Protein AF-A0A9X0H0T3-F1 (afdb_monomer_lite)

Organism: NCBI:txid264455

Secondary structure (DSSP, 8-state):
--HHHHHHHHHHHHHS--HHHHHHHHSPP-----PPPPPPPTT---SSHHHHHHHHHHHHHHHHHHHHHHHHHHHHHHHHHHHHHHHHTTSS-GGGGS---

Sequence (101 aa):
MTLLSLFTQARTFLKHRPYPVLLMAATPGSSFAALPGAQAPTRGTGTSFLQTFQNYAFDGFTLLGLCLCAFGIILVGRHALGVYHEIHMGKAKWADLGSTA

InterPro domains:
  IPR021356 Integrating conjugative element protein PFL4702 [PF11190] (35-100)
  IPR021356 Integrating conjugative element protein PFL4702 [TIGR03745] (21-100)

Radius of gyration: 37.46 Å; chains: 1; bounding box: 43×69×99 Å

Structure (mmCIF, N/CA/C/O backbone):
data_AF-A0A9X0H0T3-F1
#
_entry.id   AF-A0A9X0H0T3-F1
#
loop_
_atom_site.group_PDB
_atom_site.id
_atom_site.type_symbol
_atom_site.label_atom_id
_atom_site.label_alt_id
_atom_site.label_comp_id
_atom_site.label_asym_id
_atom_site.label_entity_id
_atom_site.label_seq_id
_atom_site.pdbx_PDB_ins_code
_atom_site.Cartn_x
_atom_site.Cartn_y
_atom_site.Cartn_z
_atom_site.occupancy
_atom_site.B_iso_or_equiv
_atom_site.auth_seq_id
_atom_site.auth_comp_id
_atom_site.auth_asym_id
_atom_site.auth_atom_id
_atom_site.pdbx_PDB_model_num
ATOM 1 N N . MET A 1 1 ? 16.027 -52.160 -65.899 1.00 51.41 1 MET A N 1
ATOM 2 C CA . MET A 1 1 ? 16.162 -51.654 -64.515 1.00 51.41 1 MET A CA 1
ATOM 3 C C . MET A 1 1 ? 15.729 -52.764 -63.573 1.00 51.41 1 MET A C 1
ATOM 5 O O . MET A 1 1 ? 14.600 -53.220 -63.672 1.00 51.41 1 MET A O 1
ATOM 9 N N . THR A 1 2 ? 16.657 -53.328 -62.806 1.00 61.00 2 THR A N 1
ATOM 10 C CA . THR A 1 2 ? 16.481 -54.629 -62.137 1.00 61.00 2 THR A CA 1
ATOM 11 C C . THR A 1 2 ? 15.694 -54.513 -60.833 1.00 61.00 2 THR A C 1
ATOM 13 O O . THR A 1 2 ? 16.024 -53.673 -60.005 1.00 61.00 2 THR A O 1
ATOM 16 N N . LEU A 1 3 ? 14.733 -55.417 -60.601 1.00 56.91 3 LEU A N 1
ATOM 17 C CA . LEU A 1 3 ? 13.928 -55.515 -59.367 1.00 56.91 3 LEU A CA 1
ATOM 18 C C . LEU A 1 3 ? 14.767 -55.544 -58.073 1.00 56.91 3 LEU A C 1
ATOM 20 O O . LEU A 1 3 ? 14.297 -55.096 -57.031 1.00 56.91 3 LEU A O 1
ATOM 24 N N . LEU A 1 4 ? 16.030 -55.985 -58.140 1.00 60.66 4 LEU A N 1
ATOM 25 C CA . LEU A 1 4 ? 16.973 -55.916 -57.020 1.00 60.66 4 LEU A CA 1
ATOM 26 C C . LEU A 1 4 ? 17.189 -54.487 -56.489 1.00 60.66 4 LEU A C 1
ATOM 28 O O . LEU A 1 4 ? 17.331 -54.314 -55.279 1.00 60.66 4 LEU A O 1
ATOM 32 N N . SER A 1 5 ? 17.191 -53.455 -57.341 1.00 59.00 5 SER A N 1
ATOM 33 C CA . SER A 1 5 ? 17.439 -52.078 -56.887 1.00 59.00 5 SER A CA 1
ATOM 34 C C . SER A 1 5 ? 16.266 -51.525 -56.076 1.00 59.00 5 SER A C 1
ATOM 36 O O . SER A 1 5 ? 16.490 -50.814 -55.102 1.00 59.00 5 SER A O 1
ATOM 38 N N . LEU A 1 6 ? 15.033 -51.930 -56.399 1.00 58.38 6 LEU A N 1
ATOM 39 C CA . LEU A 1 6 ? 13.817 -51.571 -55.660 1.00 58.38 6 LEU A CA 1
ATOM 40 C C . LEU A 1 6 ? 13.823 -52.131 -54.230 1.00 58.38 6 LEU A C 1
ATOM 42 O O . LEU A 1 6 ? 13.551 -51.400 -53.278 1.00 58.38 6 LEU A O 1
ATOM 46 N N . PHE A 1 7 ? 14.209 -53.397 -54.051 1.00 60.59 7 PHE A N 1
ATOM 47 C CA . PHE A 1 7 ? 14.320 -53.998 -52.714 1.00 60.59 7 PHE A CA 1
ATOM 48 C C . PHE A 1 7 ? 15.479 -53.416 -51.898 1.00 60.59 7 PHE A C 1
ATOM 50 O O . PHE A 1 7 ? 15.375 -53.275 -50.678 1.00 60.59 7 PHE A O 1
ATOM 57 N N . THR A 1 8 ? 16.573 -53.039 -52.561 1.00 59.56 8 THR A N 1
ATOM 58 C CA . THR A 1 8 ? 17.722 -52.407 -51.896 1.00 59.56 8 THR A CA 1
ATOM 59 C C . THR A 1 8 ? 17.387 -50.976 -51.453 1.00 59.56 8 THR A C 1
ATOM 61 O O . THR A 1 8 ? 17.785 -50.568 -50.360 1.00 59.56 8 THR A O 1
ATOM 64 N N . GLN A 1 9 ? 16.577 -50.259 -52.243 1.00 57.50 9 GLN A N 1
ATOM 65 C CA . GLN A 1 9 ? 16.075 -48.911 -51.959 1.00 57.50 9 GLN A CA 1
ATOM 66 C C . GLN A 1 9 ? 15.027 -48.903 -50.831 1.00 57.50 9 GLN A C 1
ATOM 68 O O . GLN A 1 9 ? 15.112 -48.087 -49.915 1.00 57.50 9 GLN A O 1
ATOM 73 N N . ALA A 1 10 ? 14.104 -49.871 -50.800 1.00 56.22 10 ALA A N 1
ATOM 74 C CA . ALA A 1 10 ? 13.140 -50.025 -49.701 1.00 56.22 10 ALA A CA 1
ATOM 75 C C . AL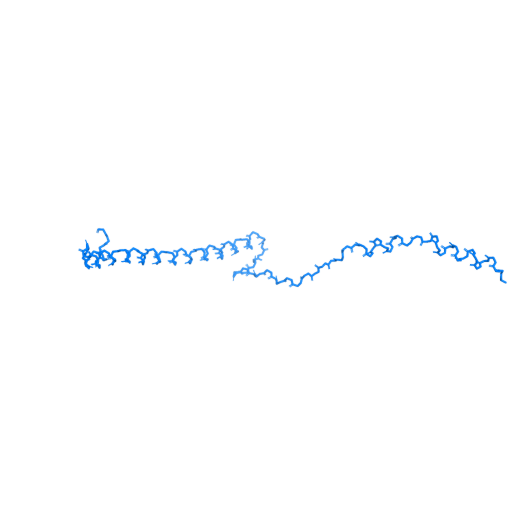A A 1 10 ? 13.826 -50.275 -48.341 1.00 56.22 10 ALA A C 1
ATOM 77 O O . ALA A 1 10 ? 13.404 -49.750 -47.311 1.00 56.22 10 ALA A O 1
ATOM 78 N N . ARG A 1 11 ? 14.936 -51.027 -48.333 1.00 56.41 11 ARG A N 1
ATOM 79 C CA . ARG A 1 11 ? 15.735 -51.277 -47.120 1.00 56.41 11 ARG A CA 1
ATOM 80 C C . ARG A 1 11 ? 16.514 -50.052 -46.643 1.00 56.41 11 ARG A C 1
ATOM 82 O O . ARG A 1 11 ? 16.754 -49.927 -45.444 1.00 56.41 11 ARG A O 1
ATOM 89 N N . THR A 1 12 ? 16.907 -49.152 -47.543 1.00 57.19 12 THR A N 1
ATOM 90 C CA . THR A 1 12 ? 17.598 -47.909 -47.163 1.00 57.19 12 THR A CA 1
ATOM 91 C C . THR A 1 12 ? 16.642 -46.954 -46.452 1.00 57.19 12 THR A C 1
ATOM 93 O O . THR A 1 12 ? 17.008 -46.410 -45.414 1.00 57.19 12 THR A O 1
ATOM 96 N N . PHE A 1 13 ? 15.384 -46.863 -46.903 1.00 56.38 13 PHE A N 1
ATOM 97 C CA . PHE A 1 13 ? 14.344 -46.062 -46.243 1.00 56.38 13 PHE A CA 1
ATOM 98 C C . PHE A 1 13 ? 14.062 -46.491 -44.793 1.00 56.38 13 PHE A C 1
ATOM 100 O O . PHE A 1 13 ? 13.981 -45.631 -43.922 1.00 56.38 13 PHE A O 1
ATOM 107 N N . LEU A 1 14 ? 13.996 -47.797 -44.495 1.00 57.66 14 LEU A N 1
ATOM 108 C CA . LEU A 1 14 ? 13.820 -48.282 -43.114 1.00 57.66 14 LEU A CA 1
ATOM 109 C C . LEU A 1 14 ? 15.071 -48.121 -42.226 1.00 57.66 14 LEU A C 1
ATOM 111 O O . LEU A 1 14 ? 14.956 -48.128 -41.001 1.00 57.66 14 LEU A O 1
ATOM 115 N N . LYS A 1 15 ? 16.270 -47.980 -42.811 1.00 59.22 15 LYS A N 1
ATOM 116 C CA . LYS A 1 15 ? 17.533 -47.816 -42.066 1.00 59.22 15 LYS A CA 1
ATOM 117 C C . LYS A 1 15 ? 17.771 -46.371 -41.611 1.00 59.22 15 LYS A C 1
ATOM 119 O O . LYS A 1 15 ? 18.544 -46.148 -40.677 1.00 59.22 15 LYS A O 1
ATOM 124 N N . HIS A 1 16 ? 17.084 -45.398 -42.209 1.00 56.69 16 HIS A N 1
ATOM 125 C CA . HIS A 1 16 ? 17.062 -44.017 -41.734 1.00 56.69 16 HIS A CA 1
ATOM 126 C C . HIS A 1 16 ? 16.162 -43.909 -40.500 1.00 56.69 16 HIS A C 1
ATOM 128 O O . HIS A 1 16 ? 15.024 -43.460 -40.559 1.00 56.69 16 HIS A O 1
ATOM 134 N N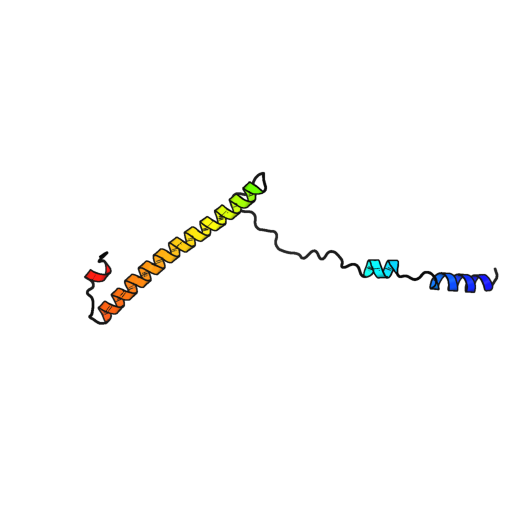 . ARG A 1 17 ? 16.693 -44.383 -39.367 1.00 60.97 17 ARG A N 1
ATOM 135 C CA . ARG A 1 17 ? 16.084 -44.332 -38.035 1.00 60.97 17 ARG A CA 1
ATOM 136 C C . ARG A 1 17 ? 15.632 -42.882 -37.765 1.00 60.97 17 ARG A C 1
ATOM 138 O O . ARG A 1 17 ? 16.501 -42.026 -37.589 1.00 60.97 17 ARG A O 1
ATOM 145 N N . PRO A 1 18 ? 14.321 -42.571 -37.733 1.00 64.38 18 PRO A N 1
ATOM 146 C CA . PRO A 1 18 ? 13.810 -41.196 -37.681 1.00 64.38 18 PRO A CA 1
ATOM 147 C C . PRO A 1 18 ? 13.912 -40.589 -36.271 1.00 64.38 18 PRO A C 1
ATOM 149 O O . PRO A 1 18 ? 13.069 -39.807 -35.842 1.00 64.38 18 PRO A O 1
ATOM 152 N N . TYR A 1 19 ? 14.956 -40.942 -35.522 1.00 61.53 19 TYR A N 1
ATOM 153 C CA . TYR A 1 19 ? 15.214 -40.400 -34.198 1.00 61.53 19 TYR A CA 1
ATOM 154 C C . TYR A 1 19 ? 15.469 -38.902 -34.142 1.00 61.53 19 TYR A C 1
ATOM 156 O O . TYR A 1 19 ? 14.981 -38.311 -33.184 1.00 61.53 19 TYR A O 1
ATOM 164 N N . PRO A 1 20 ? 16.164 -38.250 -35.100 1.00 65.75 20 PRO A N 1
ATOM 165 C CA . PRO A 1 20 ? 16.382 -36.813 -34.972 1.00 65.75 20 PRO A CA 1
ATOM 166 C C . PRO A 1 20 ? 15.070 -36.030 -35.123 1.00 65.75 20 PRO A C 1
ATOM 168 O O . PRO A 1 20 ? 14.860 -35.048 -34.419 1.00 65.75 20 PRO A O 1
ATOM 171 N N . VAL A 1 21 ? 14.147 -36.513 -35.963 1.00 70.00 21 VAL A N 1
ATOM 172 C CA . VAL A 1 21 ? 12.815 -35.912 -36.143 1.00 70.00 21 VAL A CA 1
ATOM 173 C C . VAL A 1 21 ? 11.951 -36.120 -34.899 1.00 70.00 21 VAL A C 1
ATOM 175 O O . VAL A 1 21 ? 11.303 -35.184 -34.440 1.00 70.00 21 VAL A O 1
ATOM 178 N N . LEU A 1 22 ? 11.985 -37.321 -34.310 1.00 65.81 22 LEU A N 1
ATOM 179 C CA . LEU A 1 22 ? 11.254 -37.606 -33.074 1.00 65.81 22 LEU A CA 1
ATOM 180 C C . LEU A 1 22 ? 11.796 -36.790 -31.883 1.00 65.81 22 LEU A C 1
ATOM 182 O O . LEU A 1 22 ? 11.009 -36.325 -31.065 1.00 65.81 22 LEU A O 1
ATOM 186 N N . LEU A 1 23 ? 13.118 -36.569 -31.806 1.00 67.62 23 LEU A N 1
ATOM 187 C CA . LEU A 1 23 ? 13.735 -35.721 -30.777 1.00 67.62 23 LEU A CA 1
ATOM 188 C C . LEU A 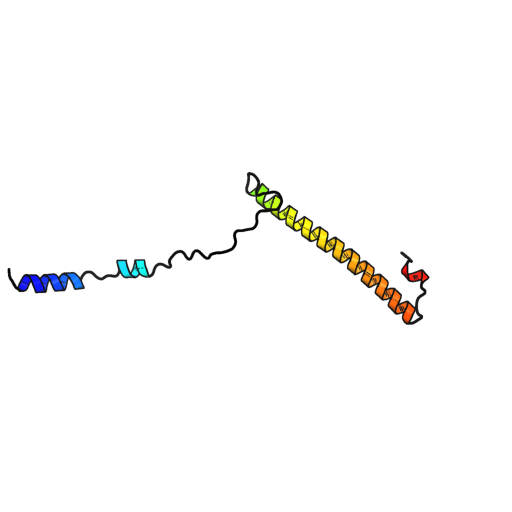1 23 ? 13.354 -34.243 -30.934 1.00 67.62 23 LEU A C 1
ATOM 190 O O . LEU A 1 23 ? 13.069 -33.593 -29.933 1.00 67.62 23 LEU A O 1
ATOM 194 N N . MET A 1 24 ? 13.313 -33.716 -32.164 1.00 69.56 24 MET A N 1
ATOM 195 C CA . MET A 1 24 ? 12.863 -32.339 -32.424 1.00 69.56 24 MET A CA 1
ATOM 196 C C . MET A 1 24 ? 11.360 -32.151 -32.181 1.00 69.56 24 MET A C 1
ATOM 198 O O . MET A 1 24 ? 10.935 -31.064 -31.814 1.00 69.56 24 MET A O 1
ATOM 202 N N . ALA A 1 25 ? 10.542 -33.193 -32.348 1.00 69.94 25 ALA A N 1
ATOM 203 C CA . ALA A 1 25 ? 9.122 -33.139 -31.996 1.00 69.94 25 ALA A CA 1
ATOM 204 C C . ALA A 1 25 ? 8.877 -33.241 -30.477 1.00 69.94 25 ALA A C 1
ATOM 206 O O . ALA A 1 25 ? 7.848 -32.782 -29.989 1.00 69.94 25 ALA A O 1
ATOM 207 N N . ALA A 1 26 ? 9.815 -33.837 -29.734 1.00 70.88 26 ALA A N 1
ATOM 208 C CA . ALA A 1 26 ? 9.740 -34.000 -28.285 1.00 70.88 26 ALA A CA 1
ATOM 209 C C . ALA A 1 26 ? 10.343 -32.825 -27.496 1.00 70.88 26 ALA A C 1
ATOM 211 O O . ALA A 1 26 ? 10.216 -32.797 -26.270 1.00 70.88 26 ALA A O 1
ATOM 212 N N . THR A 1 27 ? 10.988 -31.850 -28.151 1.00 73.25 27 THR A N 1
ATOM 213 C CA . THR A 1 27 ? 11.390 -30.620 -27.461 1.00 73.25 27 THR A CA 1
ATOM 214 C C . THR A 1 27 ? 10.135 -29.836 -27.082 1.00 73.25 27 THR A C 1
ATOM 216 O O . THR A 1 27 ? 9.355 -29.506 -27.979 1.00 73.25 27 THR A O 1
ATOM 219 N N . PRO A 1 28 ? 9.911 -29.531 -25.790 1.00 71.00 28 PRO A N 1
ATOM 220 C CA . PRO A 1 28 ? 8.780 -28.713 -25.385 1.00 71.00 28 PRO A CA 1
ATOM 221 C C . PRO A 1 28 ? 8.863 -27.377 -26.126 1.00 71.00 28 PRO A C 1
ATOM 223 O O . PRO A 1 28 ? 9.849 -26.651 -26.008 1.00 71.00 28 PRO A O 1
ATOM 226 N N . GLY A 1 29 ? 7.850 -27.087 -26.943 1.00 69.88 29 GLY A N 1
ATOM 227 C CA . GLY A 1 29 ? 7.752 -25.807 -27.630 1.00 69.88 29 GLY A CA 1
ATOM 228 C C . GLY A 1 29 ? 7.667 -24.667 -26.617 1.00 69.88 29 GLY A C 1
ATOM 229 O O . GLY A 1 29 ? 7.123 -24.838 -25.524 1.00 69.88 29 GLY A O 1
ATOM 230 N N . SER A 1 30 ? 8.194 -23.497 -26.976 1.00 72.50 30 SER A N 1
ATOM 231 C CA . SER A 1 30 ? 8.029 -22.283 -26.177 1.00 72.50 30 SER A CA 1
ATOM 232 C C . SER A 1 30 ? 6.538 -21.986 -26.009 1.00 72.50 30 SER A C 1
ATOM 234 O O . SER A 1 30 ? 5.870 -21.545 -26.943 1.00 72.50 30 SER A O 1
ATOM 236 N N . SER A 1 31 ? 6.005 -22.253 -24.818 1.00 66.00 31 SER A N 1
ATOM 237 C CA . SER A 1 31 ? 4.644 -21.874 -24.454 1.00 66.00 31 SER A CA 1
ATOM 238 C C . SER A 1 31 ? 4.636 -20.386 -24.120 1.00 66.00 31 SER A C 1
ATOM 240 O O . SER A 1 31 ? 5.043 -19.976 -23.033 1.00 66.00 31 SER A O 1
ATOM 242 N N . PHE A 1 32 ? 4.212 -19.559 -25.075 1.00 68.06 32 PHE A N 1
ATOM 243 C CA . PHE A 1 32 ? 3.899 -18.158 -24.816 1.00 68.06 32 PHE A CA 1
ATOM 244 C C . PHE A 1 32 ? 2.516 -18.099 -24.178 1.00 68.06 32 PHE A C 1
ATOM 246 O O . PHE A 1 32 ? 1.496 -18.005 -24.859 1.00 68.06 32 PHE A O 1
ATOM 253 N N . ALA A 1 33 ? 2.472 -18.198 -22.854 1.00 73.12 33 ALA A N 1
ATOM 254 C CA . ALA A 1 33 ? 1.259 -17.863 -22.135 1.00 73.12 33 ALA A CA 1
ATOM 255 C C . ALA A 1 33 ? 0.960 -16.372 -22.361 1.00 73.12 33 ALA A C 1
ATOM 257 O O . ALA A 1 33 ? 1.846 -15.524 -22.234 1.00 73.12 33 ALA A O 1
ATOM 258 N N . ALA A 1 34 ? -0.289 -16.054 -22.704 1.00 74.06 34 ALA A N 1
ATOM 259 C CA . ALA A 1 34 ? -0.789 -14.684 -22.768 1.00 74.06 34 ALA A CA 1
ATOM 260 C C . ALA A 1 34 ? -0.939 -14.125 -21.341 1.00 74.06 34 ALA A C 1
ATOM 262 O O . ALA A 1 34 ? -2.046 -13.872 -20.867 1.00 74.06 34 ALA A O 1
ATOM 263 N N . LEU A 1 35 ? 0.175 -14.011 -20.614 1.00 75.94 35 LEU A N 1
ATOM 264 C CA . LEU A 1 35 ? 0.186 -13.394 -19.299 1.00 75.94 35 LEU A CA 1
ATOM 265 C C . LEU A 1 35 ? 0.012 -11.881 -19.473 1.00 75.94 35 LEU A C 1
ATOM 267 O O . LEU A 1 35 ? 0.677 -11.289 -20.330 1.00 75.94 35 LEU A O 1
ATOM 271 N N . PRO A 1 36 ? -0.853 -11.240 -18.669 1.00 81.44 36 PRO A N 1
ATOM 272 C CA . PRO A 1 36 ? -0.886 -9.790 -18.577 1.00 81.44 36 PRO A CA 1
ATOM 273 C C . PRO A 1 36 ? 0.525 -9.243 -18.336 1.00 81.44 36 PRO A C 1
ATOM 275 O O . PRO A 1 36 ? 1.276 -9.782 -17.520 1.00 81.44 36 PRO A O 1
ATOM 278 N N . GLY A 1 37 ? 0.895 -8.187 -19.063 1.00 82.38 37 GLY A N 1
ATOM 279 C CA . GLY A 1 37 ? 2.176 -7.517 -18.858 1.00 82.38 37 GLY A CA 1
ATOM 280 C C . GLY A 1 37 ? 2.293 -6.975 -17.433 1.00 82.38 37 GLY A C 1
ATOM 281 O O . GLY A 1 37 ? 1.292 -6.605 -16.817 1.00 82.38 37 GLY A O 1
ATOM 282 N N . ALA A 1 38 ? 3.518 -6.915 -16.907 1.00 81.81 38 ALA A N 1
ATOM 283 C CA . ALA A 1 38 ? 3.763 -6.282 -15.617 1.00 81.81 38 ALA A CA 1
ATOM 284 C C . ALA A 1 38 ? 3.327 -4.811 -15.677 1.00 81.81 38 ALA A C 1
ATOM 286 O O . ALA A 1 38 ? 3.727 -4.072 -16.580 1.00 81.81 38 ALA A O 1
ATOM 287 N N . GLN A 1 39 ? 2.500 -4.392 -14.722 1.00 85.44 39 GLN A N 1
ATOM 288 C CA . GLN A 1 39 ? 2.032 -3.016 -14.660 1.00 85.44 39 GLN A CA 1
ATOM 289 C C . GLN A 1 39 ? 3.197 -2.092 -14.318 1.00 85.44 39 GLN A C 1
ATOM 291 O O . GLN A 1 39 ? 3.868 -2.297 -13.311 1.00 85.44 39 GLN A O 1
ATOM 296 N N . ALA A 1 40 ? 3.431 -1.082 -15.156 1.00 89.44 40 ALA A N 1
ATOM 297 C CA . ALA A 1 40 ? 4.494 -0.115 -14.923 1.00 89.44 40 ALA A CA 1
ATOM 298 C C . ALA A 1 40 ? 4.275 0.627 -13.588 1.00 89.44 40 ALA A C 1
ATOM 300 O O . ALA A 1 40 ? 3.126 0.886 -13.218 1.00 89.44 40 ALA A O 1
ATOM 301 N N . PRO A 1 41 ? 5.355 0.999 -12.876 1.00 90.69 41 PRO A N 1
ATOM 302 C CA . PRO A 1 41 ? 5.230 1.809 -11.673 1.00 90.69 41 PRO A CA 1
ATOM 303 C C . PRO A 1 41 ? 4.616 3.167 -12.030 1.00 90.69 41 PRO A C 1
ATOM 305 O O . PRO A 1 41 ? 4.829 3.693 -13.127 1.00 90.69 41 PRO A O 1
ATOM 308 N N . THR A 1 42 ? 3.903 3.771 -11.086 1.00 92.44 42 THR A N 1
ATOM 309 C CA . THR A 1 42 ? 3.110 4.999 -11.288 1.00 92.44 42 THR A CA 1
ATOM 310 C C . THR A 1 42 ? 3.963 6.170 -11.783 1.00 92.44 42 THR A C 1
ATOM 312 O O . THR A 1 42 ? 3.489 7.066 -12.476 1.00 92.44 42 THR A O 1
ATOM 315 N N . ARG A 1 43 ? 5.256 6.146 -11.454 1.00 90.19 43 ARG A N 1
ATOM 316 C CA . ARG A 1 43 ? 6.255 7.161 -11.818 1.00 90.19 43 ARG A CA 1
ATOM 317 C C . ARG A 1 43 ? 7.102 6.790 -13.043 1.00 90.19 43 ARG A C 1
ATOM 319 O O . ARG A 1 43 ? 8.077 7.475 -13.340 1.00 90.19 43 ARG A O 1
ATOM 326 N N . GLY A 1 44 ? 6.752 5.707 -13.737 1.00 92.25 44 GLY A N 1
ATOM 327 C CA . GLY A 1 44 ? 7.504 5.156 -14.864 1.00 92.25 44 GLY A CA 1
ATOM 328 C C . GLY A 1 44 ? 8.749 4.367 -14.442 1.00 92.25 44 GLY A C 1
ATOM 329 O O . GLY A 1 44 ? 9.214 4.446 -13.306 1.00 92.25 44 GLY A O 1
ATOM 330 N N . THR A 1 45 ? 9.301 3.561 -15.349 1.00 87.88 45 THR A N 1
ATOM 331 C CA . THR A 1 45 ? 10.434 2.662 -15.051 1.00 87.88 45 THR A CA 1
ATOM 332 C C . THR A 1 45 ? 11.765 3.395 -14.859 1.00 87.88 45 THR A C 1
ATOM 334 O O . THR A 1 45 ? 12.680 2.842 -14.256 1.00 87.88 45 THR A O 1
ATOM 337 N N . GLY A 1 46 ? 11.882 4.644 -15.315 1.00 88.31 46 GLY A N 1
ATOM 338 C CA . GLY A 1 46 ? 13.138 5.394 -15.260 1.00 88.31 46 GLY A CA 1
ATOM 339 C C . GLY A 1 46 ? 14.175 4.903 -16.275 1.00 88.31 46 GLY A C 1
ATOM 340 O O . GLY A 1 46 ? 13.851 4.142 -17.186 1.00 88.31 46 GLY A O 1
ATOM 341 N N . THR A 1 47 ? 15.422 5.360 -16.130 1.00 90.81 47 THR A N 1
ATOM 342 C CA . THR A 1 47 ? 16.523 5.061 -17.071 1.00 90.81 47 THR A CA 1
ATOM 343 C C . THR A 1 47 ? 17.436 3.925 -16.609 1.00 90.81 47 THR A C 1
ATOM 345 O O . THR A 1 47 ? 18.224 3.414 -17.401 1.00 90.81 47 THR A O 1
ATOM 348 N N . SER A 1 48 ? 17.339 3.511 -15.343 1.00 93.88 48 SER A N 1
ATOM 349 C CA . SER A 1 48 ? 18.148 2.438 -14.758 1.00 93.88 48 SER A CA 1
ATOM 350 C C . SER A 1 48 ? 17.292 1.455 -13.959 1.00 93.88 48 SER A C 1
ATOM 352 O O . SER A 1 48 ? 16.262 1.828 -13.397 1.00 93.88 48 SER A O 1
ATOM 354 N N . PHE A 1 49 ? 17.749 0.204 -13.845 1.00 93.75 49 PHE A N 1
ATOM 355 C CA . PHE A 1 49 ? 17.055 -0.834 -13.068 1.00 93.75 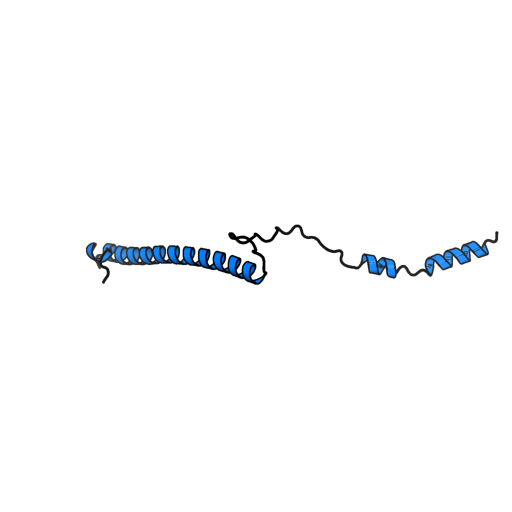49 PHE A CA 1
ATOM 356 C C . PHE A 1 49 ? 16.861 -0.457 -11.596 1.00 93.75 49 PHE A C 1
ATOM 358 O O . PHE A 1 49 ? 15.817 -0.744 -11.011 1.00 93.75 49 PHE A O 1
ATOM 365 N N . LEU A 1 50 ? 17.848 0.217 -10.998 1.00 95.69 50 LEU A N 1
ATOM 366 C CA . LEU A 1 50 ? 17.751 0.670 -9.613 1.00 95.69 50 LEU A CA 1
ATOM 367 C C . LEU A 1 50 ? 16.625 1.697 -9.444 1.00 95.69 50 LEU A C 1
ATOM 369 O O . LEU A 1 50 ? 15.867 1.625 -8.480 1.00 95.69 50 LEU A O 1
ATOM 373 N N . GLN A 1 51 ? 16.466 2.604 -10.411 1.00 94.56 51 GLN A N 1
ATOM 374 C CA . GLN A 1 51 ? 15.375 3.575 -10.413 1.00 94.56 51 GLN A CA 1
ATOM 375 C C . GLN A 1 51 ? 14.009 2.893 -10.572 1.00 94.56 51 GLN A C 1
ATOM 377 O O . GLN A 1 51 ? 13.057 3.265 -9.888 1.00 94.56 51 GLN A O 1
ATOM 382 N N . THR A 1 52 ? 13.908 1.849 -11.404 1.00 93.50 52 THR A N 1
ATOM 383 C CA . THR A 1 52 ? 12.679 1.049 -11.518 1.00 93.50 52 THR A CA 1
ATOM 384 C C . THR A 1 52 ? 12.287 0.442 -10.170 1.00 93.50 52 THR A C 1
ATOM 386 O O . THR A 1 52 ? 11.133 0.555 -9.757 1.00 93.50 52 THR A O 1
ATOM 389 N N . PHE A 1 53 ? 13.246 -0.158 -9.456 1.00 95.19 53 PHE A N 1
ATOM 390 C CA . PHE A 1 53 ? 13.004 -0.743 -8.135 1.00 95.19 53 PHE A CA 1
ATOM 391 C C . PHE A 1 53 ? 12.567 0.310 -7.111 1.00 95.19 53 PHE A C 1
ATOM 393 O O . PHE A 1 53 ? 11.601 0.099 -6.382 1.00 95.19 53 PHE A O 1
ATOM 400 N N . GLN A 1 54 ? 13.233 1.467 -7.085 1.00 95.31 54 GLN A N 1
ATOM 401 C CA . GLN A 1 54 ? 12.865 2.579 -6.205 1.00 95.31 54 GLN A CA 1
ATOM 402 C C . GLN A 1 54 ? 11.440 3.076 -6.469 1.00 95.31 54 GLN A C 1
ATOM 404 O O . GLN A 1 54 ? 10.705 3.355 -5.523 1.00 95.31 54 GLN A O 1
ATOM 409 N N . ASN A 1 55 ? 11.026 3.148 -7.735 1.00 95.81 55 ASN A N 1
ATOM 410 C CA . ASN A 1 55 ? 9.685 3.594 -8.096 1.00 95.81 55 ASN A CA 1
ATOM 411 C C . ASN A 1 55 ? 8.606 2.583 -7.677 1.00 95.81 55 ASN A C 1
ATOM 413 O O . ASN A 1 55 ? 7.577 2.996 -7.149 1.00 95.81 55 ASN A O 1
ATOM 417 N N . TYR A 1 56 ? 8.859 1.275 -7.800 1.00 95.62 56 TYR A N 1
ATOM 418 C CA . TYR A 1 56 ? 7.967 0.260 -7.224 1.00 95.62 56 TYR A CA 1
ATOM 419 C C . TYR A 1 56 ? 7.928 0.307 -5.693 1.00 95.62 56 TYR A C 1
ATOM 421 O O . TYR A 1 56 ? 6.859 0.176 -5.099 1.00 95.62 56 TYR A O 1
ATOM 429 N N . ALA A 1 57 ? 9.076 0.514 -5.043 1.00 95.88 57 ALA A N 1
ATOM 430 C CA . ALA A 1 57 ? 9.139 0.640 -3.591 1.00 95.88 57 ALA A CA 1
ATOM 431 C C . ALA A 1 57 ? 8.330 1.851 -3.106 1.00 95.88 57 ALA A C 1
ATOM 433 O O . ALA A 1 57 ? 7.593 1.743 -2.127 1.00 95.88 57 ALA A O 1
ATOM 434 N N . PHE A 1 58 ? 8.412 2.983 -3.813 1.00 96.19 58 PHE A N 1
ATOM 435 C CA . PHE A 1 58 ? 7.617 4.167 -3.508 1.00 96.19 58 PHE A CA 1
ATOM 436 C C . PHE A 1 58 ? 6.110 3.882 -3.562 1.00 96.19 58 PHE A C 1
ATOM 438 O O . PHE A 1 58 ? 5.380 4.243 -2.635 1.00 96.19 58 PHE A O 1
ATOM 445 N N . ASP A 1 59 ? 5.650 3.215 -4.620 1.00 96.12 59 ASP A N 1
ATOM 446 C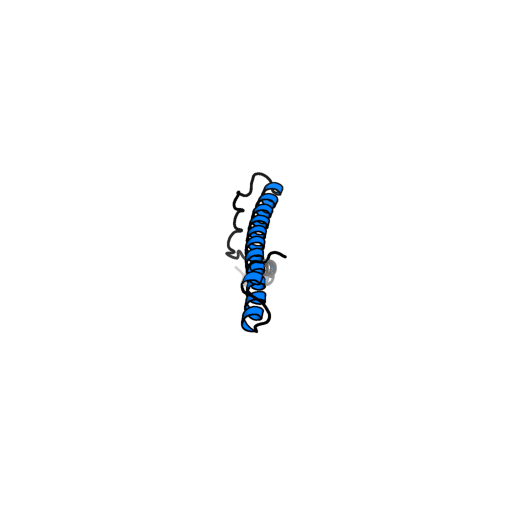 CA . ASP A 1 59 ? 4.240 2.847 -4.767 1.00 96.12 59 ASP A CA 1
ATOM 447 C C . ASP A 1 59 ? 3.807 1.912 -3.623 1.00 96.12 59 ASP A C 1
ATOM 449 O O . ASP A 1 59 ? 2.766 2.126 -2.997 1.00 96.12 59 ASP A O 1
ATOM 453 N N . GLY A 1 60 ? 4.658 0.944 -3.262 1.00 96.19 60 GLY A N 1
ATOM 454 C CA . GLY A 1 60 ? 4.441 0.049 -2.124 1.00 96.19 60 GLY A CA 1
ATOM 455 C C . GLY A 1 60 ? 4.287 0.785 -0.789 1.00 96.19 60 GLY A C 1
ATOM 456 O O . GLY A 1 60 ? 3.312 0.563 -0.070 1.00 96.19 60 GLY A O 1
ATOM 457 N N . PHE A 1 61 ? 5.202 1.702 -0.462 1.00 97.69 61 PHE A N 1
ATOM 458 C CA . PHE A 1 61 ? 5.121 2.489 0.775 1.00 97.69 61 PHE A CA 1
ATOM 459 C C . PHE A 1 61 ? 3.930 3.446 0.797 1.00 97.69 61 PHE A C 1
ATOM 461 O O . PHE A 1 61 ? 3.356 3.674 1.860 1.00 97.69 61 PHE A O 1
ATOM 468 N N . THR A 1 62 ? 3.528 3.975 -0.357 1.00 96.81 62 THR A N 1
ATOM 469 C CA . THR A 1 62 ? 2.339 4.830 -0.462 1.00 96.81 62 THR A CA 1
ATOM 470 C C . THR A 1 62 ? 1.078 4.048 -0.098 1.00 96.81 62 THR A C 1
ATOM 472 O O . THR A 1 62 ? 0.279 4.506 0.721 1.00 96.81 62 THR A O 1
ATOM 475 N N . LEU A 1 63 ? 0.925 2.836 -0.640 1.00 97.19 63 LEU A N 1
ATOM 476 C CA . LEU A 1 63 ? -0.187 1.946 -0.297 1.00 97.19 63 LEU A CA 1
ATOM 477 C C . LEU A 1 63 ? -0.147 1.522 1.175 1.00 97.19 63 LEU A C 1
ATOM 479 O O . LEU A 1 63 ? -1.178 1.529 1.846 1.00 97.19 63 LEU A O 1
ATOM 483 N N . LEU A 1 64 ? 1.039 1.210 1.701 1.00 98.06 64 LEU A N 1
ATOM 484 C CA . LEU A 1 64 ? 1.218 0.899 3.119 1.00 98.06 64 LEU A CA 1
ATOM 485 C C . LEU A 1 64 ? 0.784 2.075 4.003 1.00 98.06 64 LEU A C 1
ATOM 487 O O . LEU A 1 64 ? 0.037 1.873 4.960 1.00 98.06 64 LEU A O 1
ATOM 491 N N . GLY A 1 65 ? 1.191 3.301 3.663 1.00 98.00 65 GLY A N 1
ATOM 492 C CA . GLY A 1 65 ? 0.785 4.513 4.372 1.00 98.00 65 GLY A CA 1
ATOM 493 C C . GLY A 1 65 ? -0.734 4.685 4.405 1.00 98.00 65 GLY A C 1
ATOM 494 O O . GLY A 1 65 ? -1.298 4.945 5.467 1.00 98.00 65 GLY A O 1
ATOM 495 N N . LEU A 1 66 ? -1.412 4.442 3.280 1.00 97.69 66 LEU A N 1
ATOM 496 C CA . LEU A 1 66 ? -2.874 4.485 3.214 1.00 97.69 66 LEU A CA 1
ATOM 497 C C . LEU A 1 66 ? -3.525 3.443 4.138 1.00 97.69 66 LEU A C 1
ATOM 499 O O . LEU A 1 66 ? -4.452 3.771 4.882 1.00 97.69 66 LEU A O 1
ATOM 503 N N . CYS A 1 67 ? -3.018 2.208 4.143 1.00 98.19 67 CYS A N 1
ATOM 504 C CA . CYS A 1 67 ? -3.484 1.162 5.054 1.00 98.19 67 CYS A CA 1
ATOM 505 C C . CYS A 1 67 ? -3.278 1.547 6.526 1.00 98.19 67 CYS A C 1
ATOM 507 O O . CYS A 1 67 ? -4.158 1.301 7.351 1.00 98.19 67 CYS A O 1
ATOM 509 N N . LEU A 1 68 ? -2.150 2.179 6.862 1.00 98.12 68 LEU A N 1
ATOM 510 C CA . LEU A 1 68 ? -1.857 2.622 8.224 1.00 98.12 68 LEU A CA 1
ATOM 511 C C . LEU A 1 68 ? -2.815 3.734 8.680 1.00 98.12 68 LEU A C 1
ATOM 513 O O . LEU A 1 68 ? -3.334 3.673 9.795 1.00 98.12 68 LEU A O 1
ATOM 517 N N . CYS A 1 69 ? -3.111 4.705 7.812 1.00 97.94 69 CYS A N 1
ATOM 518 C CA . CYS A 1 69 ? -4.123 5.731 8.073 1.00 97.94 69 CYS A CA 1
ATOM 519 C C . CYS A 1 69 ? -5.507 5.111 8.318 1.00 97.94 69 CYS A C 1
ATOM 521 O O . CYS A 1 69 ? -6.169 5.443 9.303 1.00 97.94 69 CYS A O 1
ATOM 523 N N . ALA A 1 70 ? -5.927 4.180 7.457 1.00 98.12 70 ALA A N 1
ATOM 524 C CA . ALA A 1 70 ? -7.196 3.474 7.613 1.00 98.12 70 ALA A CA 1
ATOM 525 C C . ALA A 1 70 ? -7.251 2.695 8.938 1.00 98.12 70 ALA A C 1
ATOM 527 O O . ALA A 1 70 ? -8.242 2.765 9.667 1.00 98.12 70 ALA A O 1
ATOM 528 N N . PHE A 1 71 ? -6.163 2.008 9.291 1.00 97.94 71 PHE A N 1
ATOM 529 C CA . PHE A 1 71 ? -6.046 1.287 10.553 1.00 97.94 71 PHE A CA 1
ATOM 530 C C . PHE A 1 71 ? -6.160 2.214 11.771 1.00 97.94 71 PHE A C 1
ATOM 532 O O . PHE A 1 71 ? -6.868 1.879 12.719 1.00 97.94 71 PHE A O 1
ATOM 539 N N . GLY A 1 72 ? -5.542 3.398 11.732 1.00 97.44 72 GLY A N 1
ATOM 540 C CA . GLY A 1 72 ? -5.664 4.402 12.793 1.00 97.44 72 GLY A CA 1
ATOM 541 C C . GLY A 1 72 ? -7.114 4.825 13.046 1.00 97.44 72 GLY A C 1
ATOM 542 O O . GLY A 1 72 ? -7.560 4.839 14.193 1.00 97.44 72 GLY A O 1
ATOM 543 N N . ILE A 1 73 ? -7.884 5.076 11.983 1.00 97.25 73 ILE A N 1
ATOM 544 C CA . ILE A 1 73 ? -9.312 5.426 12.093 1.00 97.25 73 ILE A CA 1
ATOM 545 C C . ILE A 1 73 ? -10.108 4.272 12.719 1.00 97.25 73 ILE A C 1
ATOM 547 O O . ILE A 1 73 ? -10.925 4.493 13.616 1.00 97.25 73 ILE A O 1
ATOM 551 N N . ILE A 1 74 ? -9.844 3.032 12.295 1.00 97.62 74 ILE A N 1
ATOM 552 C CA . ILE A 1 74 ? -10.499 1.841 12.855 1.00 97.62 74 ILE A CA 1
ATOM 553 C C . ILE A 1 74 ? -10.169 1.684 14.344 1.00 97.62 74 ILE A C 1
ATOM 555 O O . ILE A 1 74 ? -11.063 1.385 15.133 1.00 97.62 74 ILE A O 1
ATOM 559 N N . LEU A 1 75 ? -8.914 1.889 14.754 1.00 96.19 75 LEU A N 1
ATOM 560 C CA . LEU A 1 75 ? -8.512 1.805 16.160 1.00 96.19 75 LEU A CA 1
ATOM 561 C C . LEU A 1 75 ? -9.244 2.825 17.033 1.00 96.19 75 LEU A C 1
ATOM 563 O O . LEU A 1 75 ? -9.774 2.445 18.078 1.00 96.19 75 LEU A O 1
ATOM 567 N N . VAL A 1 76 ? -9.320 4.083 16.589 1.00 95.00 76 VAL A N 1
ATOM 568 C CA . VAL A 1 76 ? -10.066 5.136 17.295 1.00 95.00 76 VAL A CA 1
ATOM 569 C C . VAL A 1 76 ? -11.541 4.753 17.417 1.00 95.00 76 VAL A C 1
ATOM 571 O O . VAL A 1 76 ? -12.099 4.802 18.512 1.00 95.00 76 VAL A O 1
ATOM 574 N N . GLY A 1 77 ? -12.158 4.283 16.328 1.00 95.19 77 GLY A N 1
ATOM 575 C CA . GLY A 1 77 ? -13.544 3.813 16.342 1.00 95.19 77 GLY A CA 1
ATOM 576 C C . GLY A 1 77 ? -13.766 2.653 17.316 1.00 95.19 77 GLY A C 1
ATOM 577 O O . GLY A 1 77 ? -14.712 2.678 18.099 1.00 95.19 77 GLY A O 1
ATOM 578 N N . ARG A 1 78 ? -12.865 1.662 17.338 1.00 95.00 78 ARG A N 1
ATOM 579 C CA . ARG A 1 78 ? -12.927 0.544 18.295 1.00 95.00 78 ARG A CA 1
ATOM 580 C C . ARG A 1 78 ? -12.841 1.027 19.744 1.00 95.00 78 ARG A C 1
ATOM 582 O O . ARG A 1 78 ? -13.571 0.506 20.582 1.00 95.00 78 ARG A O 1
ATOM 589 N N . HIS A 1 79 ? -12.001 2.020 20.030 1.00 92.94 79 HIS A N 1
ATOM 590 C CA . HIS A 1 79 ? -11.884 2.597 21.370 1.00 92.94 79 HIS A CA 1
ATOM 591 C C . HIS A 1 79 ? -13.163 3.336 21.789 1.00 92.94 79 HIS A C 1
ATOM 593 O O . HIS A 1 79 ? -13.670 3.115 22.889 1.00 92.94 79 HIS A O 1
ATOM 599 N N . ALA A 1 80 ? -13.730 4.144 20.888 1.00 92.94 80 ALA A N 1
ATOM 600 C CA . ALA A 1 80 ? -14.984 4.855 21.126 1.00 92.94 80 ALA A CA 1
ATOM 601 C C . ALA A 1 80 ? -16.160 3.891 21.364 1.00 92.94 80 ALA A C 1
ATOM 603 O O . ALA A 1 80 ? -16.961 4.098 22.274 1.00 92.94 80 ALA A O 1
ATOM 604 N N . LEU A 1 81 ? -16.240 2.799 20.594 1.00 94.06 81 LEU A N 1
ATOM 605 C CA . LEU A 1 81 ? -17.261 1.763 20.780 1.00 94.06 81 LEU A CA 1
ATOM 606 C C . LEU A 1 81 ? -17.123 1.035 22.126 1.00 94.06 81 LEU A C 1
ATOM 608 O O . LEU A 1 81 ? -18.137 0.686 22.728 1.00 94.06 81 LEU A O 1
ATOM 612 N N . GLY A 1 82 ? -15.894 0.828 22.609 1.00 93.50 82 GLY A N 1
ATOM 613 C CA . GLY A 1 82 ? -15.639 0.251 23.930 1.00 93.50 82 GLY A CA 1
ATOM 614 C C . GLY A 1 82 ? -16.227 1.105 25.054 1.00 93.50 82 GLY A C 1
ATOM 615 O O . GLY A 1 82 ? -17.038 0.617 25.836 1.00 93.50 82 GLY A O 1
ATOM 616 N N . VAL A 1 83 ? -15.904 2.401 25.079 1.00 92.75 83 VAL A N 1
ATOM 617 C CA . VAL A 1 83 ? -16.441 3.334 26.088 1.00 92.75 83 VAL A CA 1
ATOM 618 C C . VAL A 1 83 ? -17.961 3.496 25.944 1.00 92.75 83 VAL A C 1
ATOM 620 O O . VAL A 1 83 ? -18.686 3.543 26.936 1.00 92.75 83 VAL A O 1
ATOM 623 N N . TYR A 1 84 ? -18.487 3.498 24.714 1.00 92.50 84 TYR A N 1
ATOM 624 C CA . TYR A 1 84 ? -19.933 3.530 24.475 1.00 92.50 84 TYR A CA 1
ATOM 625 C C . TYR A 1 84 ? -20.652 2.321 25.089 1.00 92.50 84 TYR A C 1
ATOM 627 O O . TYR A 1 84 ? -21.720 2.468 25.688 1.00 92.50 84 TYR A O 1
ATOM 635 N N . HIS A 1 85 ? -20.066 1.127 24.969 1.00 94.19 85 HIS A N 1
ATOM 636 C CA . HIS A 1 85 ? -20.605 -0.075 25.596 1.00 94.19 85 HIS A CA 1
ATOM 637 C C . HIS A 1 85 ? -20.665 0.070 27.123 1.00 94.19 85 HIS A C 1
ATOM 639 O O . HIS A 1 85 ? -21.675 -0.274 27.735 1.00 94.19 85 HIS A O 1
ATOM 645 N N . GLU A 1 86 ? -19.629 0.635 27.743 1.00 93.38 86 GLU A N 1
ATOM 646 C CA . GLU A 1 86 ? -19.602 0.877 29.190 1.00 93.38 86 GLU A CA 1
ATOM 647 C C . GLU A 1 86 ? -20.660 1.888 29.647 1.00 93.38 86 GLU A C 1
ATOM 649 O O . GLU A 1 86 ? -21.277 1.687 30.696 1.00 93.38 86 GLU A O 1
ATOM 654 N N . ILE A 1 87 ? -20.938 2.923 28.848 1.00 92.56 87 ILE A N 1
ATOM 655 C CA . ILE A 1 87 ? -22.037 3.870 29.103 1.00 92.56 87 ILE A CA 1
ATOM 656 C C . ILE A 1 87 ? -23.386 3.152 29.071 1.00 92.56 87 ILE A C 1
ATOM 658 O O . ILE A 1 87 ? -24.216 3.362 29.955 1.00 92.56 87 ILE A O 1
ATOM 662 N N . HIS A 1 88 ? -23.599 2.266 28.095 1.00 91.94 88 HIS A N 1
ATOM 663 C CA . HIS A 1 88 ? -24.830 1.474 28.005 1.00 91.94 88 HIS A CA 1
ATOM 664 C C . HIS A 1 88 ? -25.017 0.522 29.193 1.00 91.94 88 HIS A C 1
ATOM 666 O O . HIS A 1 88 ? -26.145 0.230 29.580 1.00 91.94 88 HIS A O 1
ATOM 672 N N . MET A 1 89 ? -23.917 0.077 29.801 1.00 94.19 89 MET A N 1
ATOM 673 C CA . MET A 1 89 ? -23.919 -0.727 31.026 1.00 94.19 89 MET A CA 1
ATOM 674 C C . MET A 1 89 ? -23.978 0.122 32.308 1.00 94.19 89 MET A C 1
ATOM 676 O O . MET A 1 89 ? -23.893 -0.429 33.406 1.00 94.19 89 MET A O 1
ATOM 680 N N . GLY A 1 90 ? -24.090 1.450 32.193 1.00 92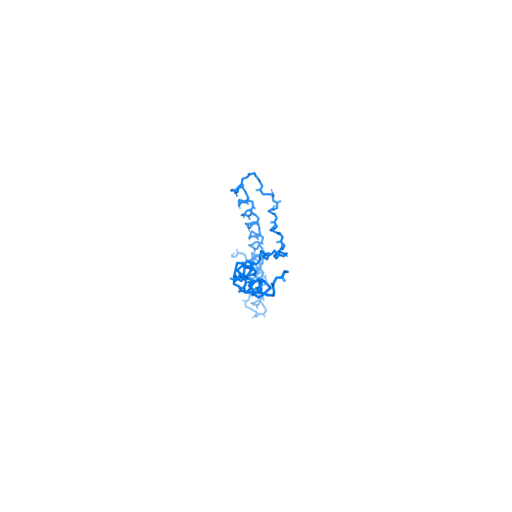.12 90 GLY A N 1
ATOM 681 C CA . GLY A 1 90 ? -24.136 2.386 33.320 1.00 92.12 90 GLY A CA 1
ATOM 682 C C . GLY A 1 90 ? -22.813 2.535 34.080 1.00 92.12 90 GLY A C 1
ATOM 683 O O . GLY A 1 90 ? -22.811 3.048 35.197 1.00 92.12 90 GLY A O 1
ATOM 684 N N . LYS A 1 91 ? -21.695 2.071 33.507 1.00 92.38 91 LYS A N 1
ATOM 685 C CA . LYS A 1 91 ? -20.366 2.066 34.144 1.00 92.38 91 LYS A CA 1
ATOM 686 C C . LYS A 1 91 ? -19.522 3.300 33.820 1.00 92.38 91 LYS A C 1
ATOM 688 O O . LYS A 1 91 ? -18.589 3.585 34.560 1.00 92.38 91 LYS A O 1
ATOM 693 N N . ALA A 1 92 ? -19.862 4.026 32.757 1.00 89.62 92 ALA A N 1
ATOM 694 C CA . ALA A 1 92 ? -19.172 5.235 32.310 1.00 89.62 92 ALA A CA 1
ATOM 695 C C . ALA A 1 92 ? -20.173 6.355 31.984 1.00 89.62 92 ALA A C 1
ATOM 697 O O . ALA A 1 92 ? -21.378 6.114 31.844 1.00 89.62 92 ALA A O 1
ATOM 698 N N . LYS A 1 93 ? -19.687 7.593 31.866 1.00 91.25 93 LYS A N 1
ATOM 699 C CA . LYS A 1 93 ? -20.486 8.770 31.498 1.00 91.25 93 LYS A CA 1
ATOM 700 C C . LYS A 1 93 ? -20.174 9.214 30.074 1.00 91.25 93 LYS A C 1
ATOM 702 O O . LYS A 1 93 ? -19.082 9.014 29.563 1.00 91.25 93 LYS A O 1
ATOM 707 N N . TRP A 1 94 ? -21.111 9.931 29.457 1.00 89.25 94 TRP A N 1
ATOM 708 C CA . TRP A 1 94 ? -20.923 10.527 28.128 1.00 89.25 94 TRP A CA 1
ATOM 709 C C . TRP A 1 94 ? -19.729 11.489 28.037 1.00 89.25 94 TRP A C 1
ATOM 711 O O . TRP A 1 94 ? -19.159 11.640 26.962 1.00 89.25 94 TRP A O 1
ATOM 721 N N . ALA A 1 95 ? -19.329 12.105 29.155 1.00 88.88 95 ALA A N 1
ATOM 722 C CA . ALA A 1 95 ? -18.122 12.929 29.227 1.00 88.88 95 ALA A CA 1
ATOM 723 C C . ALA A 1 95 ? -16.833 12.115 28.995 1.00 88.88 95 ALA A C 1
ATOM 725 O O . ALA A 1 95 ? -15.866 12.645 28.453 1.00 88.88 95 ALA A O 1
ATOM 726 N N . ASP A 1 96 ? -16.842 10.824 29.331 1.00 86.75 96 ASP A N 1
ATOM 727 C CA . ASP A 1 96 ? -15.665 9.954 29.273 1.00 86.75 96 ASP A CA 1
ATOM 728 C C . ASP A 1 96 ? -15.360 9.493 27.834 1.00 86.75 96 ASP A C 1
ATOM 730 O O . ASP A 1 96 ? -14.249 9.071 27.541 1.00 86.75 96 ASP A O 1
ATOM 734 N N . LEU A 1 97 ? -16.308 9.633 26.894 1.00 86.31 97 LEU A N 1
ATOM 735 C CA . LEU A 1 97 ? -16.094 9.315 25.472 1.00 86.31 97 LEU A CA 1
ATOM 736 C C . LEU A 1 97 ? -15.094 10.244 24.781 1.00 86.31 97 LEU A C 1
ATOM 738 O O . LEU A 1 97 ? -14.385 9.818 23.874 1.00 86.31 97 LEU A O 1
ATOM 742 N N . GLY A 1 98 ? -15.097 11.523 25.162 1.00 83.31 98 GLY A N 1
ATOM 743 C CA . GLY A 1 98 ? -14.199 12.543 24.617 1.00 83.31 98 GLY A CA 1
ATOM 744 C C . GLY A 1 98 ? -12.995 12.824 25.512 1.00 83.31 98 GLY A C 1
ATOM 745 O O . GLY A 1 98 ? -12.167 13.661 25.163 1.00 83.31 98 GLY A O 1
ATOM 746 N N . SER A 1 99 ? -12.911 12.157 26.665 1.00 83.06 99 SER A N 1
ATOM 747 C CA . SER A 1 99 ? -11.773 12.262 27.569 1.00 83.06 99 SER A CA 1
ATOM 748 C C . SER A 1 99 ? -10.561 11.602 26.914 1.00 83.06 99 SER A C 1
ATOM 750 O O . SER A 1 99 ? -10.537 10.400 26.653 1.00 83.06 99 SER A O 1
ATOM 752 N N . THR A 1 100 ? -9.545 12.405 26.616 1.00 68.88 100 THR A N 1
ATOM 753 C CA . THR A 1 100 ? -8.252 11.934 26.116 1.00 68.88 100 THR A CA 1
ATOM 754 C C . THR A 1 100 ? -7.270 11.861 27.281 1.00 68.88 100 THR A C 1
ATOM 756 O O . THR A 1 100 ? -6.313 12.630 27.313 1.00 68.88 100 THR A O 1
ATOM 759 N N . ALA A 1 101 ? -7.544 10.944 28.216 1.00 56.72 101 ALA A N 1
ATOM 760 C CA . ALA A 1 101 ? -6.864 10.801 29.512 1.00 56.72 101 ALA A CA 1
ATOM 761 C C . ALA A 1 101 ? -6.977 12.012 30.461 1.00 56.72 101 ALA A C 1
ATOM 763 O O . ALA A 1 101 ? -7.265 13.142 30.005 1.00 56.72 101 ALA A O 1
#

Foldseek 3Di:
DDPVVVVVVVVVVVVPPCVVVVVVVPPPPPDPDPDPDDDQQPVGCDDDNVSSVVSVVVVVVVVVVVVVVVVVVVVLVVVLVVQVVCVVVVNHDPVVSPDPD

pLDDT: mean 82.26, std 14.99, range [51.41, 98.19]